Protein AF-M5C9W7-F1 (afdb_monomer)

Structure (mmCIF, N/CA/C/O backbone):
data_AF-M5C9W7-F1
#
_entry.id   AF-M5C9W7-F1
#
loop_
_atom_site.group_PDB
_atom_site.id
_atom_site.type_symbol
_atom_site.label_atom_id
_atom_site.label_alt_id
_atom_site.label_comp_id
_atom_site.label_asym_id
_atom_site.label_entity_id
_atom_site.label_seq_id
_atom_site.pdbx_PDB_ins_code
_atom_site.Cartn_x
_atom_site.Cartn_y
_atom_site.Cartn_z
_atom_site.occupancy
_atom_site.B_iso_or_equiv
_atom_site.auth_seq_id
_atom_site.auth_comp_id
_atom_site.auth_asym_id
_atom_site.auth_atom_id
_atom_site.pdbx_PDB_model_num
ATOM 1 N N . MET A 1 1 ? -20.945 -9.016 -3.231 1.00 59.16 1 MET A N 1
ATOM 2 C CA . MET A 1 1 ? -20.994 -7.864 -4.162 1.00 59.16 1 MET A CA 1
ATOM 3 C C . MET A 1 1 ? -19.589 -7.314 -4.341 1.00 59.16 1 MET A C 1
ATOM 5 O O . MET A 1 1 ? -18.866 -7.241 -3.357 1.00 59.16 1 MET A O 1
ATOM 9 N N . THR A 1 2 ? -19.201 -6.938 -5.557 1.00 65.94 2 THR A N 1
ATOM 10 C CA . THR A 1 2 ? -17.910 -6.297 -5.860 1.00 65.94 2 THR A CA 1
ATOM 11 C C . THR A 1 2 ? -18.039 -4.772 -5.821 1.00 65.94 2 THR A C 1
ATOM 13 O O . THR A 1 2 ? -19.010 -4.209 -6.333 1.00 65.94 2 THR A O 1
ATOM 16 N N . HIS A 1 3 ? -17.068 -4.106 -5.193 1.00 73.94 3 HIS A N 1
ATOM 17 C CA . HIS A 1 3 ? -16.995 -2.651 -5.062 1.00 73.94 3 HIS A CA 1
ATOM 18 C C . HIS A 1 3 ? -15.676 -2.147 -5.638 1.00 73.94 3 HIS A C 1
ATOM 20 O O . HIS A 1 3 ? -14.619 -2.671 -5.303 1.00 73.94 3 HIS A O 1
ATOM 26 N N . ASN A 1 4 ? -15.747 -1.117 -6.479 1.00 81.19 4 ASN A N 1
ATOM 27 C CA . ASN A 1 4 ? -14.567 -0.421 -6.975 1.00 81.19 4 ASN A CA 1
ATOM 28 C C . ASN A 1 4 ? -14.293 0.771 -6.058 1.00 81.19 4 ASN A C 1
ATOM 30 O O . ASN A 1 4 ? -15.153 1.644 -5.915 1.00 81.19 4 ASN A O 1
ATOM 34 N N . PHE A 1 5 ? -13.114 0.798 -5.445 1.00 83.31 5 PHE A N 1
ATOM 35 C CA . PHE A 1 5 ? -12.665 1.903 -4.605 1.00 83.31 5 PHE A CA 1
ATOM 36 C C . PHE A 1 5 ? -11.662 2.766 -5.367 1.00 83.31 5 PHE A C 1
ATOM 38 O O . PHE A 1 5 ? -10.834 2.257 -6.119 1.00 83.31 5 PHE A O 1
ATOM 45 N N . LEU A 1 6 ? -11.749 4.081 -5.170 1.00 84.12 6 LEU A N 1
ATOM 46 C CA . LEU A 1 6 ? -10.746 5.028 -5.646 1.00 84.12 6 LEU A CA 1
ATOM 47 C C . LEU A 1 6 ? -9.733 5.256 -4.523 1.00 84.12 6 LEU A C 1
ATOM 49 O O . LEU A 1 6 ? -10.128 5.540 -3.394 1.00 84.12 6 LEU A O 1
ATOM 53 N N . ILE A 1 7 ? -8.444 5.133 -4.836 1.00 87.06 7 ILE A N 1
ATOM 54 C CA . ILE A 1 7 ? -7.349 5.324 -3.880 1.00 87.06 7 ILE A CA 1
ATOM 55 C C . ILE A 1 7 ? -6.822 6.752 -4.038 1.00 87.06 7 ILE A C 1
ATOM 57 O O . ILE A 1 7 ? -6.441 7.156 -5.135 1.00 87.06 7 ILE A O 1
ATOM 61 N N . SER A 1 8 ? -6.823 7.522 -2.950 1.00 84.69 8 SER A N 1
ATOM 62 C CA . SER A 1 8 ? -6.330 8.902 -2.910 1.00 84.69 8 SER A CA 1
ATOM 63 C C . SER A 1 8 ? -5.819 9.231 -1.504 1.00 84.69 8 SER A C 1
ATOM 65 O O . SER A 1 8 ? -6.412 8.754 -0.534 1.00 84.69 8 SER A O 1
ATOM 67 N N . PRO A 1 9 ? -4.781 10.073 -1.350 1.00 86.06 9 PRO A N 1
ATOM 68 C CA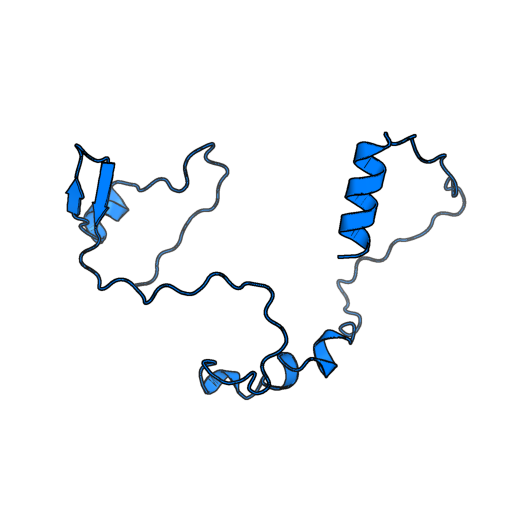 . PRO A 1 9 ? -4.394 10.608 -0.048 1.00 86.06 9 PRO A CA 1
ATOM 69 C C . PRO A 1 9 ? -5.509 11.520 0.489 1.00 86.06 9 PRO A C 1
ATOM 71 O O . PRO A 1 9 ? -5.733 12.614 -0.023 1.00 86.06 9 PRO A O 1
ATOM 74 N N . ILE A 1 10 ? -6.239 11.045 1.503 1.00 87.69 10 ILE A N 1
ATOM 75 C CA . ILE A 1 10 ? -7.398 11.727 2.119 1.00 87.69 10 ILE A CA 1
ATOM 76 C C . ILE A 1 10 ? -7.113 12.220 3.551 1.00 87.69 10 ILE A C 1
ATOM 78 O O . ILE A 1 10 ? -8.034 12.512 4.313 1.00 87.69 10 ILE A O 1
ATOM 82 N N . GLY A 1 11 ? -5.835 12.335 3.920 1.00 88.06 11 GLY A N 1
ATOM 83 C CA . GLY A 1 11 ? -5.402 12.828 5.229 1.00 88.06 11 GLY A CA 1
ATOM 84 C C . GLY A 1 11 ? -5.536 11.777 6.332 1.00 88.06 11 GLY A C 1
ATOM 85 O O . GLY A 1 11 ? -5.077 10.653 6.173 1.00 88.06 11 GLY A O 1
ATOM 86 N N . SER A 1 12 ? -6.147 12.150 7.459 1.00 87.06 12 SER A N 1
ATOM 87 C CA . SER A 1 12 ? -6.272 11.314 8.667 1.00 87.06 12 SER A CA 1
ATOM 88 C C . SER A 1 12 ? -7.463 10.349 8.651 1.00 87.06 12 SER A C 1
ATOM 90 O O . SER A 1 12 ? -7.777 9.726 9.666 1.00 87.06 12 SER A O 1
ATOM 92 N N . HIS A 1 13 ? -8.163 10.242 7.524 1.00 80.50 13 HIS A N 1
ATOM 93 C CA . HIS A 1 13 ? -9.336 9.390 7.384 1.00 80.50 13 HIS A CA 1
ATOM 94 C C . HIS A 1 13 ? -8.983 8.085 6.674 1.00 80.50 13 HIS A C 1
ATOM 96 O O . HIS A 1 13 ? -8.266 8.089 5.680 1.00 80.50 13 HIS A O 1
ATOM 102 N N . ASN A 1 14 ? -9.556 6.973 7.140 1.00 82.44 14 ASN A N 1
ATOM 103 C CA . ASN A 1 14 ? -9.335 5.663 6.522 1.00 82.44 14 ASN A CA 1
ATOM 104 C C . ASN A 1 14 ? -10.147 5.475 5.227 1.00 82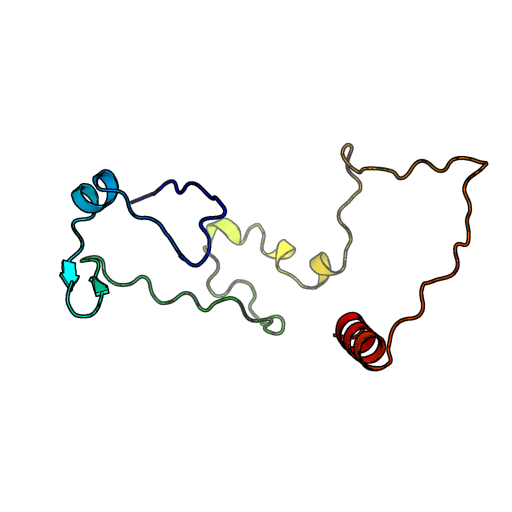.44 14 ASN A C 1
ATOM 106 O O . ASN A 1 14 ? -9.707 4.781 4.317 1.00 82.44 14 ASN A O 1
ATOM 110 N N . ALA A 1 15 ? -11.338 6.078 5.133 1.00 85.31 15 ALA A N 1
ATOM 111 C CA . ALA A 1 15 ? -12.197 6.016 3.951 1.00 85.31 15 ALA A CA 1
ATOM 112 C C . ALA A 1 15 ? -13.228 7.155 3.952 1.00 85.31 15 ALA A C 1
ATOM 114 O O . ALA A 1 15 ? -13.644 7.626 5.011 1.00 85.31 15 ALA A O 1
ATOM 115 N N . ILE A 1 16 ? -13.688 7.555 2.763 1.00 86.75 16 ILE A N 1
ATOM 116 C CA . ILE A 1 16 ? -14.813 8.483 2.583 1.00 86.75 16 ILE A CA 1
ATOM 117 C C . ILE A 1 16 ? -15.934 7.739 1.859 1.00 86.75 16 ILE A C 1
ATOM 119 O O . ILE A 1 16 ? -15.774 7.303 0.719 1.00 86.75 16 ILE A O 1
ATOM 123 N N . LEU A 1 17 ? -17.083 7.604 2.521 1.00 87.25 17 LEU A N 1
ATOM 124 C CA . LEU A 1 17 ? -18.236 6.870 2.005 1.00 87.25 17 LEU A CA 1
ATOM 125 C C . LEU A 1 17 ? -19.288 7.852 1.487 1.00 87.25 17 LEU A C 1
ATOM 127 O O . LEU A 1 17 ? -19.890 8.612 2.242 1.00 87.25 17 LEU A O 1
ATOM 131 N N . GLY A 1 18 ? -19.502 7.852 0.171 1.00 88.06 18 GLY A N 1
ATOM 132 C CA . GLY A 1 18 ? -20.480 8.730 -0.469 1.00 88.06 18 GLY A CA 1
ATOM 133 C C . GLY A 1 18 ? -21.931 8.262 -0.298 1.00 88.06 18 GLY A C 1
ATOM 134 O O . GLY A 1 18 ? -22.213 7.082 -0.101 1.00 88.06 18 GLY A O 1
ATOM 135 N N . ILE A 1 19 ? -22.882 9.180 -0.502 1.00 87.94 19 ILE A N 1
ATOM 136 C CA . ILE A 1 19 ? -24.333 8.920 -0.375 1.00 87.94 19 ILE A CA 1
ATOM 137 C C . ILE A 1 19 ? -24.810 7.778 -1.288 1.00 87.94 19 ILE A C 1
ATOM 139 O O . ILE A 1 19 ? -25.690 7.006 -0.914 1.00 87.94 19 ILE A O 1
ATOM 143 N N . LYS A 1 20 ? -24.230 7.644 -2.489 1.00 85.69 20 LYS A N 1
ATOM 144 C CA . LYS A 1 20 ? -24.564 6.549 -3.418 1.00 85.69 20 LYS A CA 1
ATOM 145 C C . LYS A 1 20 ? -24.243 5.175 -2.823 1.00 85.69 20 LYS A C 1
ATOM 147 O O . LYS A 1 20 ? -25.012 4.243 -3.023 1.00 85.69 20 LYS A O 1
ATOM 152 N N . TRP A 1 21 ? -23.133 5.070 -2.093 1.00 87.00 21 TRP A N 1
ATOM 153 C CA . TRP A 1 21 ? -22.726 3.840 -1.420 1.00 87.00 21 TRP A CA 1
ATOM 154 C C . TRP A 1 21 ? -23.648 3.538 -0.233 1.00 87.00 21 TRP A C 1
ATOM 156 O O . TRP A 1 21 ? -24.181 2.437 -0.145 1.00 87.00 21 TRP A O 1
ATOM 166 N N . LEU A 1 22 ? -23.953 4.546 0.596 1.00 87.56 22 LEU A N 1
ATOM 167 C CA . LEU A 1 22 ? -24.854 4.400 1.749 1.00 87.56 22 LEU A CA 1
ATOM 168 C C . LEU A 1 22 ? -26.256 3.916 1.351 1.00 87.56 22 LEU A C 1
ATOM 170 O O . LEU A 1 22 ? -26.816 3.04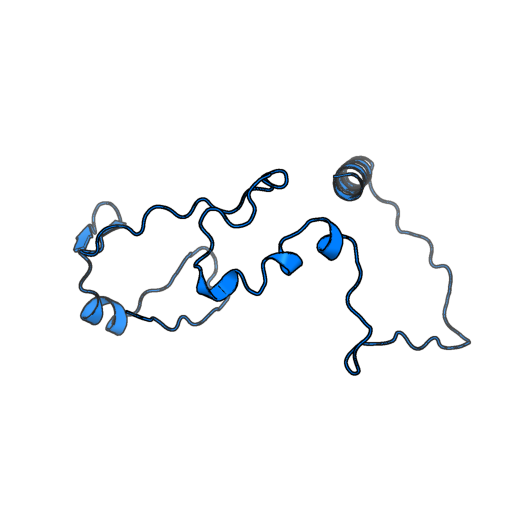2 2.002 1.00 87.56 22 LEU A O 1
ATOM 174 N N . LYS A 1 23 ? -26.814 4.444 0.254 1.00 85.62 23 LYS A N 1
ATOM 175 C CA . LYS A 1 23 ? -28.120 4.000 -0.265 1.00 85.62 23 LYS A CA 1
ATOM 176 C C . LYS A 1 23 ? -28.113 2.561 -0.776 1.00 85.62 23 LYS A C 1
ATOM 178 O O . LYS A 1 23 ? -29.161 1.930 -0.781 1.00 85.62 23 LYS A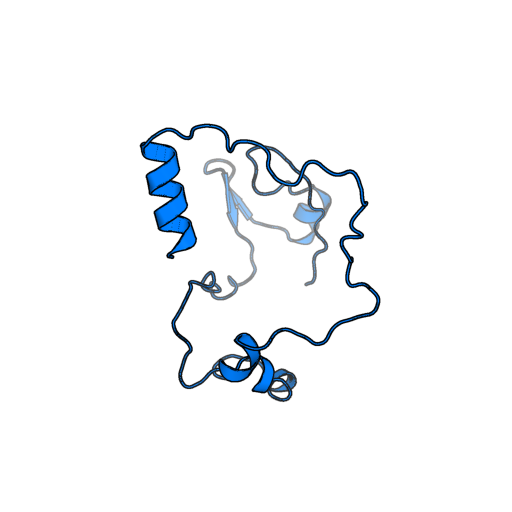 O 1
ATOM 183 N N . LYS A 1 24 ? -26.968 2.087 -1.267 1.00 85.50 24 LYS A N 1
ATOM 184 C CA . LYS A 1 24 ? -26.835 0.759 -1.866 1.00 85.50 24 LYS A CA 1
ATOM 185 C C . LYS A 1 24 ? -26.666 -0.322 -0.801 1.00 85.50 24 LYS A C 1
ATOM 187 O O . LYS A 1 24 ? -27.340 -1.339 -0.877 1.00 85.50 24 LYS A O 1
ATOM 192 N N . GLU A 1 25 ? -25.775 -0.094 0.160 1.00 83.62 25 GLU A N 1
ATOM 193 C CA . GLU A 1 25 ? -25.427 -1.091 1.182 1.00 83.62 25 GLU A CA 1
ATOM 194 C C . GLU A 1 25 ? -26.308 -0.996 2.435 1.00 83.62 25 GLU A C 1
ATOM 196 O O . GLU A 1 25 ? -26.303 -1.908 3.257 1.00 83.62 25 GLU A O 1
ATOM 201 N N . THR A 1 26 ? -27.072 0.095 2.579 1.00 86.94 26 THR A N 1
ATOM 202 C CA . THR A 1 26 ? -28.017 0.327 3.686 1.00 86.94 26 THR A CA 1
ATOM 203 C C . THR A 1 26 ? -27.448 -0.061 5.061 1.00 86.94 26 THR A C 1
ATOM 205 O O . THR A 1 26 ? -28.036 -0.894 5.751 1.00 86.94 26 THR A O 1
ATOM 208 N N . PRO A 1 27 ? -26.281 0.487 5.453 1.00 88.38 27 PRO A N 1
ATOM 209 C CA . PRO A 1 27 ? -25.707 0.215 6.760 1.00 88.38 27 PRO A CA 1
ATOM 210 C C . PRO A 1 27 ? -26.564 0.821 7.873 1.00 88.38 27 PRO A C 1
ATOM 212 O O . PRO A 1 27 ? -27.233 1.840 7.680 1.00 88.38 27 PRO A O 1
ATOM 215 N N . GLU A 1 28 ? -26.469 0.243 9.061 1.00 89.44 28 GLU A N 1
ATOM 216 C CA . GLU A 1 28 ? -26.990 0.842 10.280 1.00 89.44 28 GLU A CA 1
ATOM 217 C C . GLU A 1 28 ? -25.905 1.751 10.879 1.00 89.44 28 GLU A C 1
ATOM 219 O O . GLU A 1 28 ? -24.736 1.378 10.994 1.00 89.44 28 GLU A O 1
ATOM 224 N N . ILE A 1 29 ? -26.270 3.004 11.160 1.00 89.88 29 ILE A N 1
ATOM 225 C CA . ILE A 1 29 ? -25.329 4.044 11.588 1.00 89.88 29 ILE A CA 1
ATOM 226 C C . ILE A 1 29 ? -25.749 4.537 12.961 1.00 89.88 29 ILE A C 1
ATOM 228 O O . ILE A 1 29 ? -26.814 5.140 13.112 1.00 89.88 29 ILE A O 1
ATOM 232 N N . ASP A 1 30 ? -24.871 4.345 13.937 1.00 89.94 30 ASP A N 1
ATOM 233 C CA . ASP A 1 30 ? -24.986 4.985 15.236 1.00 89.94 30 ASP A CA 1
ATOM 234 C C . ASP A 1 30 ? -24.214 6.309 15.227 1.00 89.94 30 ASP A C 1
ATOM 236 O O . ASP A 1 30 ? -22.984 6.370 15.309 1.00 89.94 30 ASP A O 1
ATOM 240 N N . TRP A 1 31 ? -24.965 7.405 15.134 1.00 86.44 31 TRP A N 1
ATOM 241 C CA . TRP A 1 31 ? -24.421 8.762 15.109 1.00 86.44 31 TRP A CA 1
ATOM 242 C C . TRP A 1 31 ? -23.820 9.209 16.445 1.00 86.44 31 TRP A C 1
ATOM 244 O O . TRP A 1 31 ? -22.996 10.124 16.454 1.00 86.44 31 TRP A O 1
ATOM 254 N N . SER A 1 32 ? -24.214 8.590 17.561 1.00 88.88 32 SER A N 1
ATOM 255 C CA . SER A 1 32 ? -23.725 8.957 18.892 1.00 88.88 32 SER A CA 1
ATOM 256 C C . SER A 1 32 ? -22.327 8.397 19.149 1.00 88.88 32 SE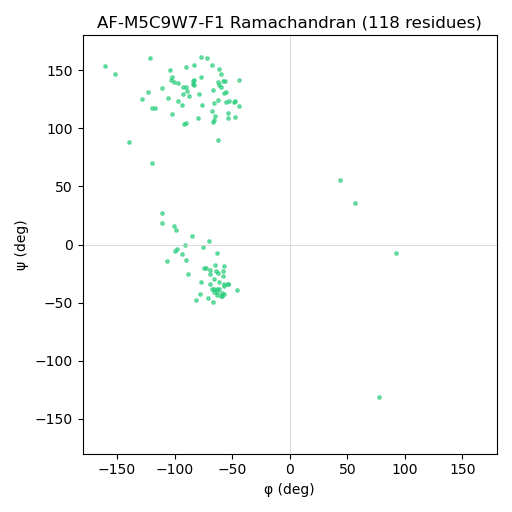R A C 1
ATOM 258 O O . SER A 1 32 ? -21.442 9.118 19.611 1.00 88.88 32 SER A O 1
ATOM 260 N N . THR A 1 33 ? -22.100 7.143 18.758 1.00 88.81 33 THR A N 1
ATOM 261 C CA . THR A 1 33 ? -20.814 6.446 18.899 1.00 88.81 33 THR A CA 1
ATOM 262 C C . THR A 1 33 ? -19.929 6.562 17.658 1.00 88.81 33 THR A C 1
ATOM 264 O O . THR A 1 33 ? -18.756 6.191 17.706 1.00 88.81 33 THR A O 1
ATOM 267 N N . ARG A 1 34 ? -20.461 7.117 16.556 1.00 83.38 34 ARG A N 1
ATOM 268 C CA . ARG A 1 34 ? -19.817 7.186 15.231 1.00 83.38 34 ARG A CA 1
ATOM 269 C C . ARG A 1 34 ? -19.426 5.806 14.700 1.00 83.38 34 ARG A C 1
ATOM 271 O O . ARG A 1 34 ? -18.394 5.662 14.042 1.00 83.38 34 ARG A O 1
ATOM 278 N N . GLN A 1 35 ? -20.247 4.801 14.985 1.00 83.81 35 GLN A N 1
ATOM 279 C CA . GLN A 1 35 ? -20.056 3.439 14.501 1.00 83.81 35 GLN A CA 1
ATOM 280 C C . GLN A 1 35 ? -21.018 3.115 13.359 1.00 83.81 35 GLN A C 1
ATOM 282 O O . GLN A 1 35 ? -22.118 3.658 13.258 1.00 83.81 35 GLN A O 1
ATOM 287 N N . LEU A 1 36 ? -20.566 2.225 12.479 1.00 85.94 36 LEU A N 1
ATOM 288 C CA . LEU A 1 36 ? -21.312 1.745 11.327 1.00 85.94 36 LEU A CA 1
ATOM 289 C C . LEU A 1 36 ? -21.308 0.217 11.348 1.00 85.94 36 LEU A C 1
ATOM 291 O O . LEU A 1 36 ? -20.237 -0.393 11.373 1.00 85.94 36 LEU A O 1
ATOM 295 N N . SER A 1 37 ? -22.490 -0.390 11.312 1.00 84.06 37 SER A N 1
ATOM 296 C CA . SER A 1 37 ? -22.692 -1.834 11.197 1.00 84.06 37 SER A CA 1
ATOM 297 C C . SER A 1 37 ? -23.282 -2.167 9.828 1.00 84.06 37 SER A C 1
ATOM 299 O O . SER A 1 37 ? -24.194 -1.511 9.323 1.00 84.06 37 SER A O 1
ATOM 301 N N . LEU A 1 38 ? -22.731 -3.198 9.189 1.00 80.06 38 LEU A N 1
ATOM 302 C CA . LEU A 1 38 ? -23.262 -3.729 7.938 1.00 80.06 38 LEU A CA 1
ATOM 303 C C . LEU A 1 38 ? -24.159 -4.933 8.254 1.00 80.06 38 LEU A C 1
ATOM 305 O O . LEU A 1 38 ? -23.759 -5.772 9.057 1.00 80.06 38 LEU A O 1
ATOM 309 N N . PRO A 1 39 ? -25.320 -5.084 7.591 1.00 71.44 39 PRO A N 1
ATOM 310 C CA . PRO A 1 39 ? -26.202 -6.243 7.776 1.00 71.44 39 PRO A CA 1
ATOM 311 C C . PRO A 1 39 ? -25.630 -7.553 7.198 1.00 71.44 39 PRO A C 1
ATOM 313 O O . PRO A 1 39 ? -26.292 -8.588 7.203 1.00 71.44 39 PRO A O 1
ATOM 316 N N . ILE A 1 40 ? -24.407 -7.520 6.671 1.00 63.81 40 ILE A N 1
ATOM 317 C CA . ILE A 1 40 ? -23.721 -8.672 6.095 1.00 63.81 40 ILE A CA 1
ATOM 318 C C . ILE A 1 40 ? -22.948 -9.363 7.219 1.00 63.81 40 ILE A C 1
ATOM 320 O O . ILE A 1 40 ? -22.232 -8.698 7.967 1.00 63.81 40 ILE A O 1
ATOM 324 N N . ALA A 1 41 ? -23.073 -10.693 7.316 1.00 57.38 41 ALA A N 1
ATOM 325 C CA . ALA A 1 41 ? -22.250 -11.505 8.208 1.00 57.38 41 ALA A CA 1
ATOM 326 C C . ALA A 1 41 ? -20.784 -11.108 8.019 1.00 57.38 41 ALA A C 1
ATOM 328 O O . ALA A 1 41 ? -20.282 -11.128 6.891 1.00 57.38 41 ALA A O 1
ATOM 329 N N . SER A 1 42 ? -20.135 -10.686 9.104 1.00 56.94 42 SER A N 1
ATOM 330 C CA . SER A 1 42 ? -18.738 -10.278 9.079 1.00 56.94 42 SER A CA 1
ATOM 331 C C . SER A 1 42 ? -17.935 -11.342 8.327 1.00 56.94 42 SER A C 1
ATOM 333 O O . SER A 1 42 ? -18.009 -12.524 8.683 1.00 56.94 42 SER A O 1
ATOM 335 N N . PRO A 1 43 ? -17.201 -10.980 7.257 1.00 55.81 43 PRO A N 1
ATOM 336 C CA . PRO A 1 43 ? -16.258 -11.923 6.695 1.00 55.81 43 PRO A CA 1
ATOM 337 C C . PRO A 1 43 ? -15.319 -12.303 7.837 1.00 55.81 43 PRO A C 1
ATOM 339 O O . PRO A 1 43 ? -14.863 -11.433 8.586 1.00 55.81 43 PRO A O 1
ATOM 342 N N . LYS A 1 44 ? -15.122 -13.613 8.016 1.00 52.19 44 LYS A N 1
ATOM 343 C CA . LYS A 1 44 ? -14.202 -14.178 9.005 1.00 52.19 44 LYS A CA 1
ATOM 344 C C . LYS A 1 44 ? -12.922 -13.353 8.929 1.00 52.19 44 LYS A C 1
ATOM 346 O O . LYS A 1 44 ? -12.374 -13.243 7.834 1.00 52.19 44 LYS A O 1
ATOM 351 N N . ALA A 1 45 ? -12.550 -12.702 10.034 1.00 53.12 45 ALA A N 1
ATOM 352 C CA . ALA A 1 45 ? -11.415 -11.792 10.070 1.00 53.12 45 ALA A CA 1
ATOM 353 C C . ALA A 1 45 ? -10.229 -12.487 9.396 1.00 53.12 45 ALA A C 1
ATOM 355 O O . ALA A 1 45 ? -9.743 -13.500 9.897 1.00 53.12 45 ALA A O 1
ATOM 356 N N . ALA A 1 46 ? -9.848 -12.009 8.212 1.00 51.81 46 ALA A N 1
ATOM 357 C CA . ALA A 1 46 ? -8.633 -12.470 7.578 1.00 51.81 46 ALA A CA 1
ATOM 358 C C . ALA A 1 46 ? -7.517 -11.948 8.474 1.00 51.81 46 ALA A C 1
ATOM 360 O O . ALA A 1 46 ? -7.404 -10.733 8.663 1.00 51.81 46 ALA A O 1
ATOM 361 N N . ALA A 1 47 ? -6.782 -12.862 9.104 1.00 52.72 47 ALA A N 1
ATOM 362 C CA . ALA A 1 47 ? -5.578 -12.496 9.820 1.00 52.72 47 ALA A CA 1
ATOM 363 C C . ALA A 1 47 ? -4.711 -11.696 8.843 1.00 52.72 47 ALA A C 1
ATOM 365 O O . ALA A 1 47 ? -4.458 -12.133 7.719 1.00 52.72 47 ALA A O 1
ATOM 366 N N . VAL A 1 48 ? -4.356 -10.476 9.242 1.00 50.97 48 VAL A N 1
ATOM 367 C CA . VAL A 1 48 ? -3.336 -9.697 8.546 1.00 50.97 48 VAL A CA 1
ATOM 368 C C . VAL A 1 48 ? -2.102 -10.588 8.514 1.00 50.97 48 VAL A C 1
ATOM 370 O O . VAL A 1 48 ? -1.695 -11.054 9.575 1.00 50.97 48 VAL A O 1
ATOM 373 N N . ALA A 1 49 ? -1.588 -10.877 7.316 1.00 46.31 49 ALA A N 1
ATOM 374 C CA . ALA A 1 49 ? -0.419 -11.725 7.136 1.00 46.31 49 ALA A CA 1
ATOM 375 C C . ALA A 1 49 ? 0.720 -11.179 8.007 1.00 46.31 49 ALA A C 1
ATOM 377 O O . ALA A 1 49 ? 1.216 -10.077 7.769 1.00 46.31 49 ALA A O 1
ATOM 378 N N . GLN A 1 50 ? 1.039 -11.911 9.069 1.00 49.78 50 GLN A N 1
ATOM 379 C CA . GLN A 1 50 ? 2.281 -11.749 9.808 1.00 49.78 50 GLN A CA 1
ATOM 380 C C . GLN A 1 50 ? 3.345 -12.556 9.056 1.00 49.78 50 GLN A C 1
ATOM 382 O O . GLN A 1 50 ? 2.997 -13.481 8.320 1.00 49.78 50 GLN A O 1
ATOM 387 N N . GLU A 1 51 ? 4.618 -12.187 9.189 1.00 48.03 51 GLU A N 1
ATOM 388 C CA . GLU A 1 51 ? 5.725 -13.052 8.773 1.00 48.03 51 GLU A CA 1
ATOM 389 C C . GLU A 1 51 ? 5.667 -14.324 9.630 1.00 48.03 51 GLU A C 1
ATOM 391 O O . GLU A 1 51 ? 6.179 -14.367 10.745 1.00 48.03 51 GLU A O 1
ATOM 396 N N . GLU A 1 52 ? 4.934 -15.329 9.156 1.00 52.62 52 GLU A N 1
ATOM 397 C CA . GLU A 1 52 ? 5.003 -16.686 9.681 1.00 52.62 52 GLU A CA 1
ATOM 398 C C . GLU A 1 52 ? 6.066 -17.449 8.891 1.00 52.62 52 GLU A C 1
ATOM 400 O O . GLU A 1 52 ? 6.134 -17.367 7.661 1.00 52.62 52 GLU A O 1
ATOM 405 N N . GLU A 1 53 ? 6.895 -18.182 9.633 1.00 53.31 53 GLU A N 1
ATOM 406 C CA . GLU A 1 53 ? 7.744 -19.257 9.122 1.00 53.31 53 GLU A CA 1
ATOM 407 C C . GLU A 1 53 ? 6.949 -20.136 8.147 1.00 53.31 53 GLU A C 1
ATOM 409 O O . GLU A 1 53 ? 5.758 -20.385 8.354 1.00 53.31 53 GLU A O 1
ATOM 414 N N . ALA A 1 54 ? 7.604 -20.588 7.076 1.00 52.28 54 ALA A N 1
ATOM 415 C CA . ALA A 1 54 ? 6.968 -21.389 6.039 1.00 52.28 54 ALA A CA 1
ATOM 416 C C . ALA A 1 54 ? 6.261 -22.611 6.657 1.00 52.28 54 ALA A C 1
ATOM 418 O O . ALA A 1 54 ? 6.908 -23.502 7.203 1.00 52.28 54 ALA A O 1
ATOM 419 N N . ASP A 1 55 ? 4.926 -22.639 6.586 1.00 58.59 55 ASP A N 1
ATOM 420 C CA . ASP A 1 55 ? 4.123 -23.787 7.012 1.00 58.59 55 ASP A CA 1
ATOM 421 C C . ASP A 1 55 ? 4.527 -25.029 6.201 1.00 58.59 55 ASP A C 1
ATOM 423 O O . ASP A 1 55 ? 4.624 -24.972 4.971 1.00 58.59 55 ASP A O 1
ATOM 427 N N . ASP A 1 56 ? 4.694 -26.169 6.880 1.00 62.94 56 ASP A N 1
ATOM 428 C CA . ASP A 1 56 ? 4.955 -27.478 6.264 1.00 62.94 56 ASP A CA 1
ATOM 429 C C . ASP A 1 56 ? 3.850 -27.869 5.256 1.00 62.94 56 ASP A C 1
ATOM 431 O O . ASP A 1 56 ? 4.046 -28.733 4.393 1.00 62.94 56 ASP A O 1
ATOM 435 N N . SER A 1 57 ? 2.673 -27.232 5.339 1.00 70.94 57 SER A N 1
ATOM 436 C CA . SER A 1 57 ? 1.543 -27.421 4.427 1.00 70.94 57 SER A CA 1
ATOM 437 C C . SER A 1 57 ? 1.117 -26.147 3.670 1.00 70.94 57 SER A C 1
ATOM 439 O O . SER A 1 57 ? -0.017 -25.694 3.822 1.00 70.94 57 SER A O 1
ATOM 441 N N . PRO A 1 58 ? 1.916 -25.627 2.713 1.00 69.00 58 PRO A N 1
ATOM 442 C CA . PRO A 1 58 ? 1.675 -24.332 2.051 1.00 69.00 58 PRO A CA 1
ATOM 443 C C . PRO A 1 58 ? 0.369 -24.244 1.234 1.00 69.00 58 PRO A C 1
ATOM 445 O O . PRO A 1 58 ? 0.010 -23.184 0.731 1.00 69.00 58 PRO A O 1
ATOM 448 N N . LEU A 1 59 ? -0.351 -25.357 1.064 1.00 75.69 59 LEU A N 1
ATOM 449 C CA . LEU A 1 59 ? -1.635 -25.431 0.360 1.00 75.69 59 LEU A CA 1
ATOM 450 C C . LEU A 1 59 ? -2.850 -25.445 1.295 1.00 75.69 59 LEU A C 1
ATOM 452 O O . LEU A 1 59 ? -3.989 -25.395 0.815 1.00 75.69 59 LEU A O 1
ATOM 456 N N . ALA A 1 60 ? -2.641 -25.506 2.612 1.00 76.12 60 ALA A N 1
ATOM 457 C CA . ALA A 1 60 ? -3.710 -25.458 3.595 1.00 76.12 60 ALA A CA 1
ATOM 458 C C . ALA A 1 60 ? -4.402 -24.084 3.543 1.00 76.12 60 ALA A C 1
ATOM 460 O O . ALA A 1 60 ? -3.839 -23.053 3.887 1.00 76.12 60 ALA A O 1
ATOM 461 N N . GLY A 1 61 ? -5.649 -24.053 3.064 1.00 76.19 61 GLY A N 1
ATOM 462 C CA . GLY A 1 61 ? -6.439 -22.820 2.944 1.00 76.19 61 GLY A CA 1
ATOM 463 C C . GLY A 1 61 ? -6.336 -22.107 1.592 1.00 76.19 61 GLY A C 1
ATOM 464 O O . GLY A 1 61 ? -7.130 -21.200 1.331 1.00 76.19 61 GLY A O 1
ATOM 465 N N . ILE A 1 62 ? -5.451 -22.551 0.695 1.00 80.50 62 ILE A N 1
ATOM 466 C CA . ILE A 1 62 ? -5.428 -22.077 -0.692 1.00 80.50 62 ILE A CA 1
ATOM 467 C C . ILE A 1 62 ? -6.544 -22.784 -1.484 1.00 80.50 62 ILE A C 1
ATOM 469 O O . ILE A 1 62 ? -6.625 -24.016 -1.453 1.00 80.50 62 ILE A O 1
ATOM 473 N N . PRO A 1 63 ? -7.399 -22.051 -2.226 1.00 87.38 63 PRO A N 1
ATOM 474 C CA . PRO A 1 63 ? -8.397 -22.661 -3.102 1.00 87.38 63 PRO A CA 1
ATOM 475 C C . PRO A 1 63 ? -7.777 -23.615 -4.133 1.00 87.38 63 PRO A C 1
ATOM 477 O O . PRO A 1 63 ? -6.759 -23.294 -4.743 1.00 87.38 63 PRO A O 1
ATOM 480 N N . GLU A 1 64 ? -8.442 -24.744 -4.393 1.00 85.94 64 GLU A N 1
ATOM 481 C CA . GLU A 1 64 ? -7.944 -25.843 -5.244 1.00 85.94 64 GLU A CA 1
ATOM 482 C C . GLU A 1 64 ? -7.509 -25.394 -6.652 1.00 85.94 64 GLU A C 1
ATOM 484 O O . GLU A 1 64 ? -6.507 -25.859 -7.187 1.00 85.94 64 GLU A O 1
ATOM 489 N N . GLN A 1 65 ? -8.188 -24.396 -7.227 1.00 89.25 65 GLN A N 1
ATOM 490 C CA . GLN A 1 65 ? -7.827 -23.800 -8.522 1.00 89.25 65 GLN A CA 1
ATOM 491 C C . GLN A 1 65 ? -6.398 -23.227 -8.577 1.00 89.25 65 GLN A C 1
ATOM 493 O O . GLN A 1 65 ? -5.827 -23.099 -9.658 1.00 89.25 65 GLN A O 1
ATOM 498 N N . TYR A 1 66 ? -5.812 -22.882 -7.428 1.00 82.81 66 TYR A N 1
ATOM 499 C CA . TYR A 1 66 ? -4.457 -22.345 -7.327 1.00 82.81 66 TYR A CA 1
ATOM 500 C C . TYR A 1 66 ? -3.416 -23.402 -6.953 1.00 82.81 66 TYR A C 1
ATOM 502 O O . TYR A 1 66 ? -2.225 -23.098 -6.970 1.00 82.81 66 TYR A O 1
ATOM 510 N N . HIS A 1 67 ? -3.819 -24.650 -6.685 1.00 86.75 67 HIS A N 1
ATOM 511 C CA . HIS A 1 67 ? -2.885 -25.740 -6.367 1.00 86.75 67 HIS A CA 1
ATOM 512 C C . HIS A 1 67 ? -1.951 -26.065 -7.538 1.00 86.75 67 HIS A C 1
ATOM 514 O O . HIS A 1 67 ? -0.836 -26.527 -7.326 1.00 86.75 67 HIS A O 1
ATOM 520 N N . VAL A 1 68 ? -2.339 -25.723 -8.773 1.00 88.62 68 VAL A N 1
ATOM 521 C CA . VAL A 1 68 ? -1.458 -25.790 -9.957 1.00 88.62 68 VAL A CA 1
ATOM 522 C C . VAL A 1 68 ? -0.194 -24.935 -9.777 1.00 88.62 68 VAL A C 1
ATOM 524 O O . VAL A 1 68 ? 0.856 -25.248 -10.336 1.00 88.62 68 VAL A O 1
ATOM 527 N N . TYR A 1 69 ? -0.270 -23.881 -8.962 1.00 82.94 69 TYR A N 1
ATOM 528 C CA . TYR A 1 69 ? 0.835 -22.978 -8.650 1.00 82.94 69 TYR A CA 1
ATOM 529 C C . TYR A 1 69 ? 1.482 -23.269 -7.295 1.00 82.94 69 TYR A C 1
ATOM 531 O O . TYR A 1 69 ? 2.239 -22.430 -6.819 1.00 82.94 69 TYR A O 1
ATOM 539 N N . ALA A 1 70 ? 1.243 -24.439 -6.687 1.00 81.62 70 ALA A N 1
ATOM 540 C CA . ALA A 1 70 ? 1.848 -24.842 -5.411 1.00 81.62 70 ALA A CA 1
ATOM 541 C C . ALA A 1 70 ? 3.355 -24.567 -5.353 1.00 81.62 70 ALA A C 1
ATOM 543 O O . ALA A 1 70 ? 3.874 -24.073 -4.360 1.00 81.62 70 ALA A O 1
ATOM 544 N N . LYS A 1 71 ? 4.035 -24.810 -6.477 1.00 79.81 71 LYS A N 1
ATOM 545 C CA . LYS A 1 71 ? 5.465 -24.569 -6.647 1.00 79.81 71 LYS A CA 1
ATOM 546 C C . LYS A 1 71 ? 5.881 -23.109 -6.380 1.00 79.81 71 LYS A C 1
ATOM 548 O O . LYS A 1 71 ? 6.970 -22.888 -5.875 1.00 79.81 71 LYS A O 1
ATOM 553 N N . VAL A 1 72 ? 5.033 -22.127 -6.697 1.00 76.38 72 VAL A N 1
ATOM 554 C CA . VAL A 1 72 ? 5.309 -20.689 -6.486 1.00 76.38 72 VAL A CA 1
ATOM 555 C C . VAL A 1 72 ? 5.320 -20.329 -4.998 1.00 76.38 72 VAL A C 1
ATOM 557 O O . VAL A 1 72 ? 5.981 -19.374 -4.611 1.00 76.38 72 VAL A O 1
ATOM 560 N N . PHE A 1 73 ? 4.610 -21.100 -4.175 1.00 73.62 73 PHE A N 1
ATOM 561 C CA . PHE A 1 73 ? 4.533 -20.904 -2.728 1.00 73.62 73 PHE A CA 1
ATOM 562 C C . PHE A 1 73 ? 5.602 -21.696 -1.956 1.00 73.62 73 PHE A C 1
ATOM 564 O O . PHE A 1 73 ? 5.641 -21.622 -0.735 1.00 73.62 73 PHE A O 1
ATOM 571 N N . GLY A 1 74 ? 6.455 -22.463 -2.645 1.00 75.38 74 GLY A N 1
ATOM 572 C CA . GLY A 1 74 ? 7.560 -23.188 -2.021 1.00 75.38 74 GLY A CA 1
ATOM 573 C C . GLY A 1 74 ? 8.792 -22.303 -1.814 1.00 75.38 74 GLY A C 1
ATOM 574 O O . GLY A 1 74 ? 9.158 -21.517 -2.691 1.00 75.38 74 GLY A O 1
ATOM 575 N N . GLU A 1 75 ? 9.479 -22.492 -0.687 1.00 69.69 75 GLU A N 1
ATOM 576 C CA . GLU A 1 75 ? 10.702 -21.765 -0.309 1.00 69.69 75 GLU A CA 1
ATOM 577 C C . GLU A 1 75 ? 11.805 -21.833 -1.387 1.00 69.69 75 GLU A C 1
ATOM 579 O O . GLU A 1 75 ? 12.533 -20.867 -1.635 1.00 69.69 75 GLU A O 1
ATOM 584 N N . GLU A 1 76 ? 11.894 -22.960 -2.101 1.00 73.81 76 GLU A N 1
ATOM 585 C CA . GLU A 1 76 ? 12.884 -23.168 -3.161 1.00 73.81 76 GLU A CA 1
ATOM 586 C C . GLU A 1 76 ? 12.766 -22.172 -4.325 1.00 73.81 76 GLU A C 1
ATOM 588 O O . GLU A 1 76 ? 13.774 -21.856 -4.962 1.00 73.81 76 GLU A O 1
ATOM 593 N N . GLU A 1 77 ? 11.558 -21.705 -4.657 1.00 74.12 77 GLU A N 1
ATOM 594 C CA . GLU A 1 77 ? 11.362 -20.734 -5.741 1.00 74.12 77 GLU A CA 1
ATOM 595 C C . GLU A 1 77 ? 11.481 -19.289 -5.251 1.00 74.12 77 GLU A C 1
ATOM 597 O O . GLU A 1 77 ? 11.865 -18.428 -6.039 1.00 74.12 77 GLU A O 1
ATOM 602 N N . PH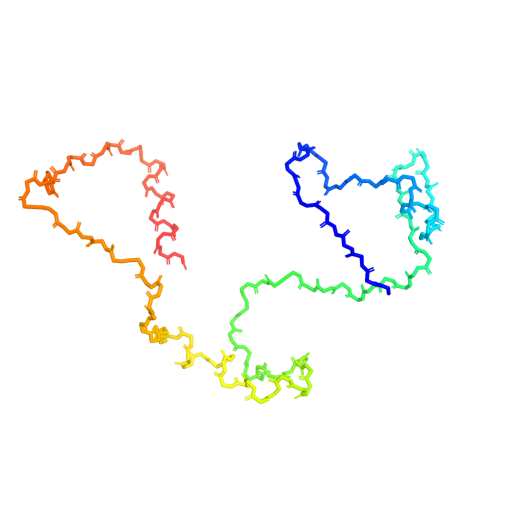E A 1 78 ? 11.233 -19.022 -3.964 1.00 75.19 78 PHE A N 1
ATOM 603 C CA . PHE A 1 78 ? 11.400 -17.691 -3.371 1.00 75.19 78 PHE A CA 1
ATOM 604 C C . PHE A 1 78 ? 12.862 -17.219 -3.409 1.00 75.19 78 PHE A C 1
ATOM 606 O O . PHE A 1 78 ? 13.147 -16.064 -3.720 1.00 75.19 78 PHE A O 1
ATOM 613 N N . ASN A 1 79 ? 13.803 -18.139 -3.184 1.00 78.38 79 ASN A N 1
ATOM 614 C CA . ASN A 1 79 ? 15.240 -17.852 -3.193 1.00 78.38 79 ASN A CA 1
ATOM 615 C C . ASN A 1 79 ? 15.840 -17.663 -4.602 1.00 78.38 79 ASN A C 1
ATOM 617 O O . ASN A 1 79 ? 17.037 -17.400 -4.742 1.00 78.38 79 ASN A O 1
ATOM 621 N N . LYS A 1 80 ? 15.045 -17.813 -5.669 1.00 81.56 80 LYS A N 1
ATOM 622 C CA . LYS A 1 80 ? 15.513 -17.685 -7.055 1.00 81.56 80 LYS A CA 1
ATOM 623 C C . LYS A 1 80 ? 15.032 -16.372 -7.650 1.00 81.56 80 LYS A C 1
ATOM 625 O O . LYS A 1 80 ? 13.838 -16.094 -7.712 1.00 81.56 80 LYS A O 1
ATOM 630 N N . LEU A 1 81 ? 15.969 -15.585 -8.177 1.00 83.75 81 LEU A N 1
ATOM 631 C CA . LEU A 1 81 ? 15.608 -14.396 -8.940 1.00 83.75 81 LEU A CA 1
ATOM 632 C C . LEU A 1 81 ? 14.798 -14.797 -10.185 1.00 83.75 81 LEU A C 1
ATOM 634 O O . LEU A 1 81 ? 15.163 -15.753 -10.879 1.00 83.75 81 LEU A O 1
ATOM 638 N N . PRO A 1 82 ? 13.719 -14.065 -10.509 1.00 84.25 82 PRO A N 1
ATOM 639 C CA . PRO A 1 82 ? 12.978 -14.307 -11.733 1.00 84.25 82 PRO A CA 1
ATOM 640 C C . PRO A 1 82 ? 13.882 -14.080 -12.958 1.00 84.25 82 PRO A C 1
ATOM 642 O O . PRO A 1 82 ? 14.795 -13.250 -12.916 1.00 84.25 82 PRO A O 1
ATOM 645 N N . PRO A 1 83 ? 13.624 -14.773 -14.082 1.00 87.81 83 PRO A N 1
ATOM 646 C CA . PRO A 1 83 ? 14.408 -14.596 -15.298 1.00 87.81 83 PRO A CA 1
ATOM 647 C C . PRO A 1 83 ? 14.330 -13.149 -15.790 1.00 87.81 83 PRO A C 1
ATOM 649 O O . PRO A 1 83 ? 13.287 -12.498 -15.661 1.00 87.81 83 PRO A O 1
ATOM 652 N N . HIS A 1 84 ? 15.416 -12.655 -16.393 1.00 87.75 84 HIS A N 1
ATOM 653 C CA . HIS A 1 84 ? 15.438 -11.309 -16.955 1.00 87.75 84 HIS A CA 1
ATOM 654 C C . HIS A 1 84 ? 14.339 -11.126 -18.017 1.00 87.75 84 HIS A C 1
ATOM 656 O O . HIS A 1 84 ? 14.065 -12.016 -18.822 1.00 87.75 84 HIS A O 1
ATOM 662 N N . ARG A 1 85 ? 13.708 -9.950 -18.026 1.00 86.19 85 ARG A N 1
ATOM 663 C CA . ARG A 1 85 ? 12.608 -9.587 -18.923 1.00 86.19 85 ARG A CA 1
ATOM 664 C C . ARG A 1 85 ? 12.982 -8.358 -19.747 1.00 86.19 85 ARG A C 1
ATOM 666 O O . ARG 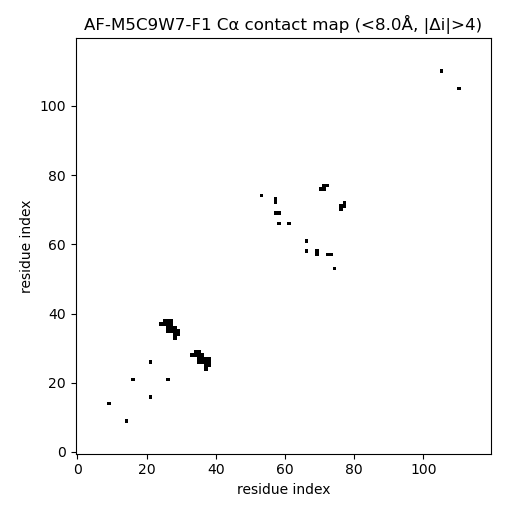A 1 85 ? 13.869 -7.597 -19.380 1.00 86.19 85 ARG A O 1
ATOM 673 N N . HIS A 1 86 ? 12.272 -8.151 -20.853 1.00 87.06 86 HIS A N 1
ATOM 674 C CA . HIS A 1 86 ? 12.503 -7.038 -21.785 1.00 87.06 86 HIS A CA 1
ATOM 675 C C . HIS A 1 86 ? 12.226 -5.650 -21.182 1.00 87.06 86 HIS A C 1
ATOM 677 O O . HIS A 1 86 ? 12.674 -4.649 -21.722 1.00 87.06 86 HIS A O 1
ATOM 683 N N . TYR A 1 87 ? 11.488 -5.593 -20.074 1.00 84.81 87 TYR A N 1
ATOM 684 C CA . TYR A 1 87 ? 11.209 -4.377 -19.309 1.00 84.81 87 TYR A CA 1
ATOM 685 C C . TYR A 1 87 ? 12.122 -4.213 -18.089 1.00 84.81 87 TYR A C 1
ATOM 687 O O . TYR A 1 87 ? 11.848 -3.394 -17.214 1.00 84.81 87 TYR A O 1
ATOM 695 N N . ASN A 1 88 ? 13.188 -5.004 -17.991 1.00 87.31 88 ASN A N 1
ATOM 696 C CA . ASN A 1 88 ? 14.211 -4.741 -16.996 1.00 87.31 88 ASN A CA 1
ATOM 697 C C . ASN A 1 88 ? 14.893 -3.418 -17.325 1.00 87.31 88 ASN A C 1
ATOM 699 O O . ASN A 1 88 ? 15.450 -3.251 -18.408 1.00 87.31 88 ASN A O 1
ATOM 703 N N . ILE A 1 89 ? 14.844 -2.490 -16.378 1.00 84.75 89 ILE A N 1
ATOM 704 C CA . ILE A 1 89 ? 15.482 -1.188 -16.514 1.00 84.75 89 ILE A CA 1
ATOM 705 C C . ILE A 1 89 ? 16.967 -1.383 -16.202 1.00 84.75 89 ILE A C 1
ATOM 707 O O . ILE A 1 89 ? 17.334 -1.661 -15.061 1.00 84.75 89 ILE A O 1
ATOM 711 N N . GLY A 1 90 ? 17.809 -1.303 -17.233 1.00 83.94 90 GLY A N 1
ATOM 712 C CA . GLY A 1 90 ? 19.262 -1.304 -17.081 1.00 83.94 90 GLY A CA 1
ATOM 713 C C . GLY A 1 90 ? 19.763 0.060 -16.611 1.00 83.94 90 GLY A C 1
ATOM 714 O O . GLY A 1 90 ? 19.225 1.090 -17.009 1.00 83.94 90 GLY A O 1
ATOM 715 N N . ILE A 1 91 ? 20.798 0.069 -15.770 1.00 85.69 91 ILE A N 1
ATOM 716 C CA . ILE A 1 91 ? 21.542 1.289 -15.445 1.00 85.69 91 ILE A CA 1
ATOM 717 C C . ILE A 1 91 ? 22.678 1.393 -16.463 1.00 85.69 91 ILE A C 1
ATOM 719 O O . ILE A 1 91 ? 23.648 0.640 -16.394 1.00 85.69 91 ILE A O 1
ATOM 723 N N . GLU A 1 92 ? 22.536 2.291 -17.434 1.00 85.75 92 GLU A N 1
ATOM 724 C CA . GLU A 1 92 ? 23.597 2.599 -18.393 1.00 85.75 92 GLU A CA 1
ATOM 725 C C . GLU A 1 92 ? 24.654 3.472 -17.706 1.00 85.75 92 GLU A C 1
ATOM 727 O O . GLU A 1 92 ? 24.350 4.552 -17.200 1.00 85.75 92 GLU A O 1
ATOM 732 N N . LEU A 1 93 ? 25.894 2.982 -17.641 1.00 83.56 93 LEU A N 1
ATOM 733 C CA . LEU A 1 93 ? 27.005 3.720 -17.044 1.00 83.56 93 LEU A CA 1
ATOM 734 C C . LEU A 1 93 ? 27.602 4.688 -18.072 1.00 83.56 93 LEU A C 1
ATOM 736 O O . LEU A 1 93 ? 27.797 4.330 -19.230 1.00 83.56 93 LEU A O 1
ATOM 740 N N . THR A 1 94 ? 27.921 5.902 -17.631 1.00 82.94 94 THR A N 1
ATOM 741 C CA . THR A 1 94 ? 28.644 6.915 -18.413 1.00 82.94 94 THR A CA 1
ATOM 742 C C . THR A 1 94 ? 30.107 6.968 -17.973 1.00 82.94 94 THR A C 1
ATOM 744 O O . THR A 1 94 ? 30.368 6.866 -16.774 1.00 82.94 94 THR A O 1
ATOM 747 N N . ASP A 1 95 ? 31.040 7.208 -18.897 1.00 80.25 95 ASP A N 1
ATOM 748 C CA . ASP A 1 95 ? 32.489 7.176 -18.618 1.00 80.25 95 ASP A CA 1
ATOM 749 C C . ASP A 1 95 ? 32.967 8.226 -17.583 1.00 80.25 95 ASP A C 1
ATOM 751 O O . ASP A 1 95 ? 33.957 7.994 -16.893 1.00 80.25 95 ASP A O 1
ATOM 755 N N . ASP A 1 96 ? 32.240 9.341 -17.408 1.00 75.94 96 ASP A N 1
ATOM 756 C CA . ASP A 1 96 ? 32.678 10.516 -16.625 1.00 75.94 96 ASP A CA 1
ATOM 757 C C . ASP A 1 96 ? 31.902 10.758 -15.303 1.00 75.94 96 ASP A C 1
ATOM 759 O O . ASP A 1 96 ? 31.784 11.889 -14.821 1.00 75.94 96 ASP A O 1
ATOM 763 N N . GLY A 1 97 ? 31.339 9.714 -14.684 1.00 71.31 97 GLY A N 1
ATOM 764 C CA . GLY A 1 97 ? 30.585 9.839 -13.425 1.00 71.31 97 GLY A CA 1
ATOM 765 C C . GLY A 1 97 ? 31.465 9.835 -12.158 1.00 71.31 97 GLY A C 1
ATOM 766 O O . GLY A 1 97 ? 32.396 9.031 -12.068 1.00 71.31 97 GLY A O 1
ATOM 767 N N . PRO A 1 98 ? 31.180 10.658 -11.123 1.00 72.88 98 PRO A N 1
ATOM 768 C CA . PRO A 1 98 ? 31.873 10.555 -9.840 1.00 72.88 98 PRO A CA 1
ATOM 769 C C . PRO A 1 98 ? 31.518 9.223 -9.164 1.00 72.88 98 PRO A C 1
ATOM 771 O O . PRO A 1 98 ? 30.425 9.053 -8.635 1.00 72.88 98 PRO A O 1
ATOM 774 N N . LEU A 1 99 ? 32.457 8.276 -9.173 1.00 68.75 99 LEU A N 1
ATOM 775 C CA . LEU A 1 99 ? 32.241 6.927 -8.637 1.00 68.75 99 LEU A CA 1
ATOM 776 C C . LEU A 1 99 ? 32.188 6.885 -7.098 1.00 68.75 99 LEU A C 1
ATOM 778 O O . LEU A 1 99 ? 31.661 5.940 -6.528 1.00 68.75 99 LEU A O 1
ATOM 782 N N . ASN A 1 100 ? 32.725 7.901 -6.416 1.00 73.06 100 ASN A N 1
ATOM 783 C CA . ASN A 1 100 ? 32.883 7.901 -4.962 1.00 73.06 100 ASN A CA 1
ATOM 784 C C . ASN A 1 100 ? 32.550 9.275 -4.369 1.00 73.06 100 ASN A C 1
ATOM 786 O O . ASN A 1 100 ? 33.429 10.120 -4.199 1.00 73.06 100 ASN A O 1
ATOM 790 N N . SER A 1 101 ? 31.280 9.508 -4.043 1.00 77.56 101 SER A N 1
ATOM 791 C CA . SER A 1 101 ? 30.895 10.625 -3.176 1.00 77.56 101 SER A CA 1
ATOM 792 C C . SER A 1 101 ? 31.068 10.226 -1.704 1.00 77.56 101 SER A C 1
ATOM 794 O O . SER A 1 101 ? 30.659 9.118 -1.345 1.00 77.56 101 SER A O 1
ATOM 796 N N . PRO A 1 102 ? 31.618 11.094 -0.832 1.00 83.06 102 PRO A N 1
ATOM 797 C CA . PRO A 1 102 ? 31.619 10.848 0.605 1.00 83.06 102 PRO A CA 1
ATOM 798 C C . PRO A 1 102 ? 30.193 10.607 1.099 1.00 83.06 102 PRO A C 1
ATOM 800 O O . PRO A 1 102 ? 29.286 11.379 0.784 1.00 83.06 102 PRO A O 1
ATOM 803 N N . LEU A 1 103 ? 30.000 9.540 1.870 1.00 83.75 103 LEU A N 1
ATOM 804 C CA . LEU A 1 103 ? 28.735 9.309 2.550 1.00 83.75 103 LEU A CA 1
ATOM 805 C C . LEU A 1 103 ? 28.549 10.398 3.615 1.00 83.75 103 LEU A C 1
ATOM 807 O O . LEU A 1 103 ? 29.476 10.683 4.376 1.00 83.75 103 LEU A O 1
ATOM 811 N N . TYR A 1 104 ? 27.369 11.013 3.669 1.00 85.88 104 TYR A N 1
ATOM 812 C CA . TYR A 1 104 ? 27.054 11.959 4.737 1.00 85.88 104 TYR A CA 1
ATOM 813 C C . TYR A 1 104 ? 27.087 11.256 6.097 1.00 85.88 104 TYR A C 1
ATOM 815 O O . TYR A 1 104 ? 26.624 10.123 6.234 1.00 85.88 104 TYR A O 1
ATOM 823 N N . SER A 1 105 ? 27.631 11.936 7.106 1.00 86.06 105 SER A N 1
ATOM 824 C CA . SER A 1 105 ? 27.678 11.417 8.470 1.00 86.06 105 SER A CA 1
ATOM 825 C C . SER A 1 105 ? 26.263 11.204 9.004 1.00 86.06 105 SER A C 1
ATOM 827 O O . SER A 1 105 ? 25.472 12.144 9.041 1.00 86.06 105 SER A O 1
ATOM 829 N N . MET A 1 106 ? 25.967 9.985 9.445 1.00 89.88 106 MET A N 1
ATOM 830 C CA . MET A 1 106 ? 24.757 9.678 10.206 1.00 89.88 106 MET A CA 1
ATOM 831 C C . MET A 1 106 ? 25.029 9.837 11.702 1.00 89.88 106 MET A C 1
ATOM 833 O O . MET A 1 106 ? 26.163 9.665 12.156 1.00 89.88 106 MET A O 1
ATOM 837 N N . THR A 1 107 ? 23.992 10.150 12.472 1.00 93.00 107 THR A N 1
ATOM 838 C CA . THR A 1 107 ? 24.061 10.102 13.937 1.00 93.00 107 THR A CA 1
ATOM 839 C C . THR A 1 107 ? 24.092 8.654 14.436 1.00 93.00 107 THR A C 1
ATOM 841 O O . THR A 1 107 ? 23.674 7.728 13.735 1.00 93.00 107 THR A O 1
ATOM 844 N N . ASP A 1 108 ? 24.550 8.442 15.673 1.00 91.38 108 ASP A N 1
ATOM 845 C CA . ASP A 1 108 ? 24.642 7.097 16.256 1.00 91.38 108 ASP A CA 1
ATOM 846 C C . ASP A 1 108 ? 23.284 6.375 16.256 1.00 91.38 108 ASP A C 1
ATOM 848 O O . ASP A 1 108 ? 23.21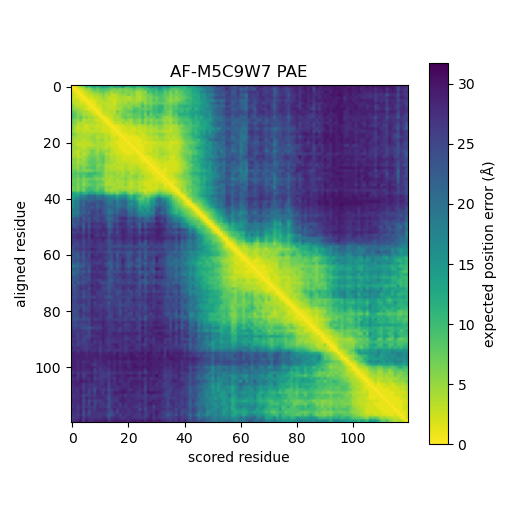1 5.211 15.863 1.00 91.38 108 ASP A O 1
ATOM 852 N N . ALA A 1 109 ? 22.200 7.081 16.600 1.00 93.12 109 ALA A N 1
ATOM 853 C CA . ALA A 1 109 ? 20.847 6.525 16.638 1.00 93.12 109 ALA A CA 1
ATOM 854 C C . ALA A 1 109 ? 20.350 6.068 15.253 1.00 93.12 109 ALA A C 1
ATOM 856 O O . ALA A 1 109 ? 19.797 4.973 15.120 1.00 93.12 109 ALA A O 1
ATOM 857 N N . GLU A 1 110 ? 20.584 6.869 14.209 1.00 92.38 110 GLU A N 1
ATOM 858 C CA . GLU A 1 110 ? 20.223 6.507 12.832 1.00 92.38 110 GLU A CA 1
ATOM 859 C C . GLU A 1 110 ? 21.047 5.311 12.342 1.00 92.38 110 GLU A C 1
ATOM 861 O O . GLU A 1 110 ? 20.521 4.427 11.668 1.00 92.38 110 GLU A O 1
ATOM 866 N N . SER A 1 111 ? 22.332 5.252 12.707 1.00 89.81 111 SER A N 1
ATOM 867 C CA . SER A 1 111 ? 23.219 4.155 12.309 1.00 89.81 111 SER A CA 1
ATOM 868 C C . SER A 1 111 ? 22.832 2.818 12.948 1.00 89.81 111 SER A C 1
ATOM 870 O O . SER A 1 111 ? 22.913 1.781 12.289 1.00 89.81 111 SER A O 1
ATOM 872 N N . VAL A 1 112 ? 22.404 2.834 14.215 1.00 91.69 112 VAL A N 1
ATOM 873 C CA . VAL A 1 112 ? 21.929 1.643 14.933 1.00 91.69 112 VAL A CA 1
ATOM 874 C C . VAL A 1 112 ? 20.636 1.149 14.299 1.00 91.69 112 VAL A C 1
ATOM 876 O O . VAL A 1 112 ? 20.568 -0.008 13.900 1.00 91.69 112 VAL A O 1
ATOM 879 N N . THR A 1 113 ? 19.675 2.051 14.091 1.00 91.75 113 THR A N 1
ATOM 880 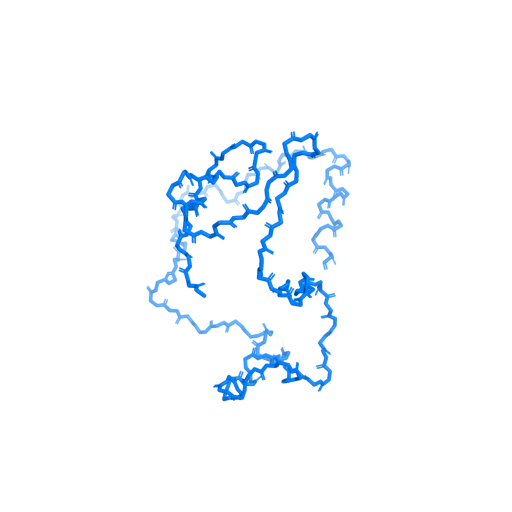C CA . THR A 1 113 ? 18.385 1.722 13.466 1.00 91.75 113 THR A CA 1
ATOM 881 C C . THR A 1 113 ? 18.566 1.136 12.061 1.00 91.75 113 THR A C 1
ATOM 883 O O . THR A 1 113 ? 17.956 0.126 11.721 1.00 91.75 113 THR A O 1
ATOM 886 N N . LEU A 1 114 ? 19.438 1.731 11.236 1.00 90.94 114 LEU A N 1
ATOM 887 C CA . LEU A 1 114 ? 19.720 1.224 9.889 1.00 90.94 114 LEU A CA 1
ATOM 888 C C . LEU A 1 114 ? 20.344 -0.178 9.928 1.00 90.94 114 LEU A C 1
ATOM 890 O O . LEU A 1 114 ? 19.992 -1.025 9.112 1.00 90.94 114 LEU A O 1
ATOM 894 N N . LYS A 1 115 ? 21.270 -0.432 10.860 1.00 90.94 115 LYS A N 1
ATOM 895 C CA . LYS A 1 115 ? 21.896 -1.754 11.008 1.00 90.94 115 LYS A CA 1
ATOM 896 C C . LYS A 1 115 ? 20.900 -2.812 11.458 1.00 90.94 115 LYS A C 1
ATOM 898 O O . LYS A 1 115 ? 20.959 -3.919 10.943 1.00 90.94 115 LYS A O 1
ATOM 903 N N . GLU A 1 116 ? 20.009 -2.478 12.386 1.00 93.81 116 GLU A N 1
ATOM 904 C CA . GLU A 1 116 ? 18.937 -3.382 12.810 1.00 93.81 116 GLU A CA 1
ATOM 905 C C . GLU A 1 116 ? 18.040 -3.753 11.626 1.00 93.81 116 GLU A C 1
ATOM 907 O O . GLU A 1 116 ? 17.780 -4.931 11.421 1.00 93.81 116 GLU A O 1
ATOM 912 N N . TRP A 1 117 ? 17.668 -2.779 10.789 1.00 90.31 117 TRP A N 1
ATOM 913 C CA . TRP A 1 117 ? 16.827 -3.014 9.610 1.00 90.31 117 TRP A CA 1
ATOM 914 C C . TRP A 1 117 ? 17.511 -3.810 8.489 1.00 90.31 117 TRP A C 1
ATOM 916 O O . TRP A 1 117 ? 16.860 -4.560 7.776 1.00 90.31 117 TRP A O 1
ATOM 926 N N . LEU A 1 118 ? 18.822 -3.646 8.295 1.00 90.25 118 LEU A N 1
ATOM 927 C CA . LEU A 1 118 ? 19.558 -4.388 7.261 1.00 90.25 118 LEU A CA 1
ATOM 928 C C . LEU A 1 118 ? 19.807 -5.857 7.627 1.00 90.25 118 LEU A C 1
ATOM 930 O O . LEU A 1 118 ? 20.156 -6.644 6.750 1.00 90.25 118 LEU A O 1
ATOM 934 N N . VAL A 1 119 ? 19.730 -6.190 8.915 1.00 83.56 119 VAL A N 1
ATOM 935 C CA . VAL A 1 119 ? 20.012 -7.532 9.444 1.00 83.56 119 VAL A CA 1
ATOM 936 C C . VAL A 1 119 ? 18.725 -8.264 9.849 1.00 83.56 119 VAL A C 1
ATOM 938 O O . VAL A 1 119 ? 18.780 -9.475 10.053 1.00 83.56 119 VAL A O 1
ATOM 941 N N . SER A 1 120 ? 17.596 -7.553 9.960 1.00 59.66 120 SER A N 1
ATOM 942 C CA . SER A 1 120 ? 16.256 -8.138 10.103 1.00 59.66 120 SER A CA 1
ATOM 943 C C . SER A 1 120 ? 15.782 -8.748 8.793 1.00 59.66 120 SER A C 1
ATOM 945 O O . SER A 1 120 ? 15.318 -9.902 8.838 1.00 59.66 120 SER A O 1
#

pLDDT: mean 78.96, std 12.17, range [46.31, 93.81]

Foldseek 3Di:
DDDDDDDDCPDPDPDDADPVNCVVQVWDADPVVRDTHGPDDPDPPDPDDDPDDQPPCQCVPPPPVCVVVVVVSDPVNVPDDDDDDPPPDDDDDDPDDDPDDDDDDDDPVVVVVVVVVVVD

Secondary structure (DSSP, 8-state):
---PPPP---TT-S----HHHHHHH--EEETTTTEEE-SSPPP------------S-TTTTS-GGGGGGGGGGSHHHHTSPPPP-TT----PPPTT--S-PPPPPPPHHHHHHHHHHHH-

Organism: Thanatephorus cucumeris (strain AG1-IB / isolate 7/3/14) (NCBI:txid1108050)

Solvent-accessible surface area (backbone atoms only — not comparable to full-atom values): 8687 Å² total; per-residue (Å²): 138,91,79,89,80,86,89,71,96,68,76,95,53,95,76,85,86,51,71,72,54,49,70,71,66,58,56,51,72,42,81,89,81,72,45,77,46,62,91,62,80,75,73,76,79,74,74,76,86,64,96,67,78,86,59,98,57,78,59,74,88,55,62,73,90,53,54,86,49,49,66,72,73,34,70,80,49,68,80,48,79,78,79,92,54,94,82,62,84,76,86,85,83,64,97,86,62,85,88,75,73,84,77,78,88,71,54,73,70,58,51,50,53,50,52,52,61,76,71,105

Mean predicted aligned error: 17.51 Å

Sequence (120 aa):
MTHNFLISPIGSHNAILGIKWLKKETPEIDWSTRQLSLPIASPKAAAVAQEEEADDSPLAGIPEQYHVYAKVFGEEEFNKLPPHRHYNIGIELTDDGPLNSPLYSMTDAESVTLKEWLVS

Radius of gyration: 24.35 Å; Cα contacts (8 Å, |Δi|>4): 32; chains: 1; bounding box: 61×40×41 Å